Protein AF-A0A8S4R1J4-F1 (afdb_monomer)

Secondary structure (DSSP, 8-state):
--TTS-HHHHHHHHTHHHHHHS-HHHHHHHHHS--S---HHHHHHHHHH---EETTEEHHHHHHHHGGGGGSTT--

Organism: NCBI:txid348720

Structure (mmCIF, N/CA/C/O backbone):
data_AF-A0A8S4R1J4-F1
#
_entry.id   AF-A0A8S4R1J4-F1
#
loop_
_atom_site.group_PDB
_atom_site.id
_atom_site.type_symbol
_atom_site.label_atom_id
_atom_site.label_alt_id
_atom_site.label_comp_id
_atom_site.label_asym_id
_atom_site.label_entity_id
_atom_site.label_seq_id
_atom_site.pdbx_PDB_ins_code
_atom_site.Cartn_x
_atom_site.Cartn_y
_atom_site.Cartn_z
_atom_site.occupancy
_atom_site.B_iso_or_equiv
_atom_site.auth_seq_id
_atom_site.auth_comp_id
_atom_site.auth_asym_id
_atom_site.auth_atom_id
_atom_site.pdbx_PDB_model_num
ATOM 1 N N . MET A 1 1 ? -17.510 7.087 11.638 1.00 46.75 1 MET A N 1
ATOM 2 C CA . MET A 1 1 ? -16.425 7.890 11.027 1.00 46.75 1 MET A CA 1
ATOM 3 C C . MET A 1 1 ? -15.058 7.443 11.575 1.00 46.75 1 MET A C 1
ATOM 5 O O . MET A 1 1 ? -14.262 8.277 11.970 1.00 46.75 1 MET A O 1
ATOM 9 N N . LEU A 1 2 ? -14.793 6.126 11.644 1.00 47.38 2 LEU A N 1
ATOM 10 C CA . LEU A 1 2 ? -13.580 5.537 12.256 1.00 47.38 2 LEU A CA 1
ATOM 11 C C . LEU A 1 2 ? -12.677 4.814 11.231 1.00 47.38 2 LEU A C 1
ATOM 13 O O . LEU A 1 2 ? -11.660 4.238 11.598 1.00 47.38 2 LEU A O 1
ATOM 17 N N . THR A 1 3 ? -13.026 4.853 9.944 1.00 55.38 3 THR A N 1
ATOM 18 C CA . THR A 1 3 ? -12.468 3.980 8.895 1.00 55.38 3 THR A CA 1
ATOM 19 C C . THR A 1 3 ? -11.109 4.429 8.334 1.00 55.38 3 THR A C 1
ATOM 21 O O . THR A 1 3 ? -10.664 3.915 7.320 1.00 55.38 3 THR A O 1
ATOM 24 N N . TYR A 1 4 ? 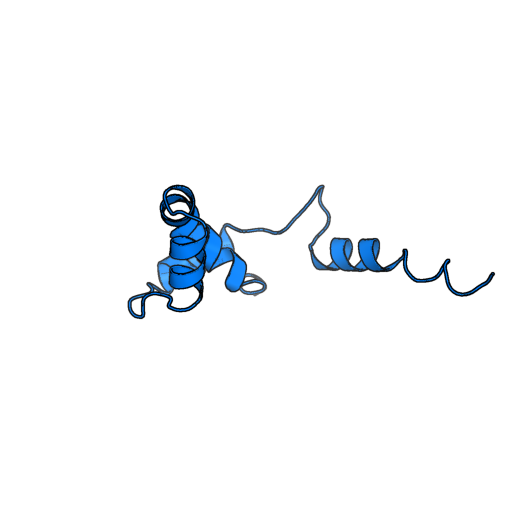-10.422 5.380 8.972 1.00 57.56 4 TYR A N 1
ATOM 25 C CA . TYR A 1 4 ? -9.144 5.922 8.474 1.00 57.56 4 TYR A CA 1
ATOM 26 C C . TYR A 1 4 ? -7.998 5.791 9.480 1.00 57.56 4 TYR A C 1
ATOM 28 O O . TYR A 1 4 ? -7.020 6.530 9.418 1.00 57.56 4 TYR A O 1
ATOM 36 N N . ARG A 1 5 ? -8.123 4.875 10.446 1.00 63.97 5 ARG A N 1
ATOM 37 C CA . ARG A 1 5 ? -7.206 4.806 11.590 1.00 63.97 5 ARG A CA 1
ATOM 38 C C . ARG A 1 5 ? -5.790 4.327 11.215 1.00 63.97 5 ARG A C 1
ATOM 40 O O . ARG A 1 5 ? -4.851 4.681 11.917 1.00 63.97 5 ARG A O 1
ATOM 47 N N . TYR A 1 6 ? -5.617 3.592 10.108 1.00 67.31 6 TYR A N 1
ATOM 48 C CA . TYR A 1 6 ? -4.331 2.970 9.742 1.00 67.31 6 TYR A CA 1
ATOM 49 C C . TYR A 1 6 ? -4.024 3.050 8.232 1.00 67.31 6 TYR A C 1
ATOM 51 O O . TYR A 1 6 ? -4.172 2.062 7.510 1.00 67.31 6 TYR A O 1
ATOM 59 N N . PRO A 1 7 ? -3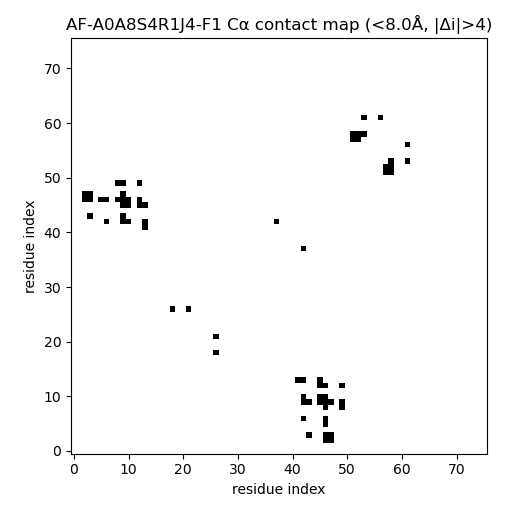.579 4.213 7.723 1.00 67.56 7 PRO A N 1
ATOM 60 C CA . PRO A 1 7 ? -3.281 4.387 6.299 1.00 67.56 7 PRO A CA 1
ATOM 61 C C . PRO A 1 7 ? -2.110 3.520 5.816 1.00 67.56 7 PRO A C 1
ATOM 63 O O . PRO A 1 7 ? -2.149 2.994 4.706 1.00 67.56 7 PRO A O 1
ATOM 66 N N . SER A 1 8 ? -1.099 3.302 6.664 1.00 71.12 8 SER A N 1
ATOM 67 C CA . SER A 1 8 ? 0.094 2.521 6.314 1.00 71.12 8 SER A CA 1
ATOM 68 C C . SER A 1 8 ? -0.226 1.058 5.994 1.00 71.12 8 SER A C 1
ATOM 70 O O . SER A 1 8 ? 0.363 0.481 5.083 1.00 71.12 8 SER A O 1
ATOM 72 N N . THR A 1 9 ? -1.191 0.458 6.694 1.00 74.25 9 THR A N 1
ATOM 73 C CA . THR A 1 9 ? -1.589 -0.935 6.450 1.00 74.25 9 THR A CA 1
ATOM 74 C C . THR A 1 9 ? -2.367 -1.081 5.144 1.00 74.25 9 THR A C 1
ATOM 76 O O . THR A 1 9 ? -2.248 -2.101 4.473 1.00 74.25 9 THR A O 1
ATOM 79 N N . GLY A 1 10 ? -3.105 -0.044 4.734 1.00 81.81 10 GLY A N 1
ATOM 80 C CA . GLY A 1 10 ? -3.786 -0.024 3.440 1.00 81.81 10 GLY A CA 1
ATOM 81 C C . GLY A 1 10 ? -2.822 -0.014 2.254 1.00 81.81 10 GLY A C 1
ATOM 82 O O . GLY A 1 10 ? -3.091 -0.678 1.257 1.00 81.81 10 GLY A O 1
ATOM 83 N N . ILE A 1 11 ? -1.679 0.673 2.376 1.00 83.94 11 ILE A N 1
ATOM 84 C CA . ILE A 1 11 ? -0.619 0.682 1.350 1.00 83.94 11 ILE A CA 1
ATOM 85 C C . ILE A 1 11 ? 0.007 -0.707 1.219 1.00 83.94 11 ILE A C 1
ATOM 87 O O . ILE A 1 11 ? 0.121 -1.232 0.115 1.00 83.94 11 ILE A O 1
ATOM 91 N N . LEU A 1 12 ? 0.364 -1.326 2.348 1.00 84.62 12 LEU A N 1
ATOM 92 C CA . LEU A 1 12 ? 0.917 -2.682 2.358 1.00 84.62 12 LEU A CA 1
ATOM 93 C C . LEU A 1 12 ? -0.073 -3.709 1.803 1.00 84.62 12 LEU A C 1
ATOM 95 O O . LEU A 1 12 ? 0.340 -4.630 1.111 1.00 84.62 12 LEU A O 1
ATOM 99 N N . HIS A 1 13 ? -1.369 -3.543 2.078 1.00 84.06 13 HIS A N 1
ATOM 100 C CA . HIS A 1 13 ? -2.408 -4.419 1.544 1.00 84.06 13 HIS A CA 1
ATOM 101 C C . HIS A 1 13 ? -2.641 -4.205 0.040 1.00 84.06 13 HIS A C 1
ATOM 103 O O . HIS A 1 13 ? -2.814 -5.177 -0.688 1.00 84.06 13 HIS A O 1
ATOM 109 N N . LEU A 1 14 ? -2.577 -2.956 -0.439 1.00 86.25 14 LEU A N 1
ATOM 110 C CA . LEU A 1 14 ? -2.766 -2.610 -1.852 1.00 86.25 14 LEU A CA 1
ATOM 111 C C . LEU A 1 14 ? -1.667 -3.207 -2.742 1.00 86.25 14 LEU A C 1
ATOM 113 O O . LEU A 1 14 ? -1.961 -3.719 -3.816 1.00 86.25 14 LEU A O 1
ATOM 117 N N . TYR A 1 15 ? -0.419 -3.180 -2.270 1.00 87.44 15 TYR A N 1
ATOM 118 C CA . TYR A 1 15 ? 0.747 -3.695 -2.996 1.00 87.44 15 TYR A CA 1
ATOM 119 C C . TYR A 1 15 ? 1.218 -5.059 -2.493 1.00 87.44 15 TYR A C 1
ATOM 121 O O . TYR A 1 15 ? 2.330 -5.480 -2.789 1.00 87.44 15 TYR A O 1
ATOM 129 N N . GLN A 1 16 ? 0.395 -5.767 -1.719 1.00 87.06 16 GLN A N 1
ATOM 130 C CA . GLN A 1 16 ? 0.799 -7.005 -1.058 1.00 87.06 16 GLN A CA 1
ATOM 131 C C . GLN A 1 16 ? 1.307 -8.061 -2.045 1.00 87.06 16 GLN A C 1
ATOM 133 O O . GLN A 1 16 ? 2.252 -8.783 -1.737 1.00 87.06 16 GLN A O 1
ATOM 138 N N . ASP A 1 17 ? 0.666 -8.176 -3.205 1.00 86.75 17 ASP A N 1
ATOM 139 C CA . ASP A 1 17 ? 1.025 -9.192 -4.191 1.00 86.75 17 ASP A CA 1
ATOM 140 C C . ASP A 1 17 ? 2.288 -8.800 -4.970 1.00 86.75 17 ASP A C 1
ATOM 142 O O . ASP A 1 17 ? 3.168 -9.636 -5.135 1.00 86.75 17 ASP A O 1
ATOM 146 N N . GLU A 1 18 ? 2.466 -7.516 -5.303 1.00 86.94 18 GLU A N 1
ATOM 147 C CA . GLU A 1 18 ? 3.734 -7.012 -5.856 1.00 86.94 18 GLU A CA 1
ATOM 148 C C . GLU A 1 18 ? 4.896 -7.176 -4.868 1.00 86.94 18 GLU A C 1
ATOM 150 O O . GLU A 1 18 ? 5.963 -7.662 -5.233 1.00 86.94 18 GLU A O 1
ATOM 155 N N . LEU A 1 19 ? 4.687 -6.828 -3.596 1.00 87.69 19 LEU A N 1
ATOM 156 C CA . LEU A 1 19 ? 5.705 -6.933 -2.550 1.00 87.69 19 LEU A CA 1
ATOM 157 C C . LEU A 1 19 ? 6.126 -8.383 -2.276 1.00 87.69 19 LEU A C 1
ATOM 159 O O . LEU A 1 19 ? 7.264 -8.606 -1.873 1.00 87.69 19 LEU A O 1
ATOM 163 N N . LYS A 1 20 ? 5.235 -9.364 -2.475 1.00 88.12 20 LYS A N 1
ATOM 164 C CA . LYS A 1 20 ? 5.553 -10.795 -2.311 1.00 88.12 20 LYS A CA 1
ATOM 165 C C . LYS A 1 20 ? 6.473 -11.329 -3.401 1.00 88.12 20 LYS A C 1
ATOM 167 O O . LYS A 1 20 ? 7.255 -12.235 -3.122 1.00 88.12 20 LYS A O 1
ATOM 172 N N . ASP A 1 21 ? 6.361 -10.788 -4.608 1.00 92.69 21 ASP A N 1
ATOM 173 C CA . ASP A 1 21 ? 7.181 -11.192 -5.751 1.00 92.69 21 ASP A CA 1
ATOM 174 C C . ASP A 1 21 ? 8.537 -10.458 -5.782 1.00 92.69 21 ASP A C 1
ATOM 176 O O . ASP A 1 21 ? 9.449 -10.852 -6.514 1.00 92.69 21 ASP A O 1
ATOM 180 N N . MET A 1 22 ? 8.697 -9.406 -4.972 1.00 91.19 22 MET A N 1
ATOM 181 C CA . MET A 1 22 ? 9.932 -8.633 -4.835 1.00 91.19 22 MET A CA 1
ATOM 182 C C . MET A 1 22 ? 10.920 -9.258 -3.841 1.00 91.19 22 MET A C 1
ATOM 184 O O . MET A 1 22 ? 10.547 -9.843 -2.824 1.00 91.19 22 MET A O 1
ATOM 188 N N . ASP A 1 23 ? 12.218 -9.064 -4.095 1.00 92.00 23 ASP A N 1
ATOM 189 C CA . ASP A 1 23 ? 13.243 -9.327 -3.086 1.00 92.00 23 ASP A CA 1
ATOM 190 C C . ASP A 1 23 ? 13.243 -8.243 -1.988 1.00 92.00 23 ASP A C 1
ATOM 192 O O . ASP A 1 23 ? 12.653 -7.170 -2.129 1.00 92.00 23 ASP A O 1
ATOM 196 N N . PHE A 1 24 ? 13.913 -8.518 -0.865 1.00 89.88 24 PHE A N 1
ATOM 197 C CA . PHE A 1 24 ? 13.926 -7.620 0.296 1.00 89.88 24 PHE A CA 1
ATOM 198 C C . PHE A 1 24 ? 14.389 -6.190 -0.040 1.00 89.88 24 PHE A C 1
ATOM 200 O O . PHE A 1 24 ? 13.869 -5.222 0.517 1.00 89.88 24 PHE A O 1
ATOM 207 N N . ILE A 1 25 ? 15.358 -6.043 -0.949 1.00 92.56 25 ILE A N 1
ATOM 208 C CA . ILE A 1 25 ? 15.924 -4.738 -1.307 1.00 92.56 25 ILE A CA 1
ATOM 209 C C . ILE A 1 25 ? 14.967 -3.973 -2.223 1.00 92.56 25 ILE A C 1
ATOM 211 O O . ILE A 1 25 ? 14.733 -2.786 -1.991 1.00 92.56 25 ILE A O 1
ATOM 215 N N . ALA A 1 26 ? 14.383 -4.639 -3.218 1.00 89.12 26 ALA A N 1
ATOM 216 C CA . ALA A 1 26 ? 13.384 -4.070 -4.113 1.00 89.12 26 ALA A CA 1
ATOM 217 C C . ALA A 1 26 ? 12.126 -3.653 -3.343 1.00 89.12 26 ALA A C 1
ATOM 219 O O . ALA A 1 26 ? 11.662 -2.527 -3.509 1.00 89.12 26 ALA A O 1
ATOM 220 N N . ALA A 1 27 ? 11.645 -4.493 -2.423 1.00 87.94 27 ALA A N 1
ATOM 221 C CA . ALA A 1 27 ? 10.524 -4.165 -1.547 1.00 87.94 27 ALA A CA 1
ATOM 222 C C . ALA A 1 27 ? 10.822 -2.930 -0.676 1.00 87.94 27 ALA A C 1
ATOM 224 O O . ALA A 1 27 ? 10.008 -2.010 -0.598 1.00 87.94 27 ALA A O 1
ATOM 225 N N . ALA A 1 28 ? 12.008 -2.847 -0.060 1.00 89.88 28 ALA A N 1
ATOM 226 C CA . ALA A 1 28 ? 12.402 -1.676 0.728 1.00 89.88 28 ALA A CA 1
ATOM 227 C C . ALA A 1 28 ? 12.499 -0.399 -0.129 1.00 89.88 28 ALA A C 1
ATOM 229 O O . ALA A 1 28 ? 12.057 0.674 0.286 1.00 89.88 28 ALA A O 1
ATOM 230 N N . GLN A 1 29 ? 13.041 -0.502 -1.345 1.00 90.25 29 GLN A N 1
ATOM 231 C CA . GLN A 1 29 ? 13.099 0.620 -2.283 1.00 90.25 29 GLN A CA 1
ATOM 232 C C . GLN A 1 29 ? 11.703 1.076 -2.711 1.00 90.25 29 GLN A C 1
ATOM 234 O O . GLN A 1 29 ? 11.434 2.275 -2.692 1.00 90.25 29 GLN A O 1
ATOM 239 N N . PHE A 1 30 ? 10.804 0.140 -3.006 1.00 88.38 30 PHE A N 1
ATOM 240 C CA . PHE A 1 30 ? 9.414 0.428 -3.341 1.00 88.38 30 PHE A CA 1
ATOM 241 C C . PHE A 1 30 ? 8.693 1.162 -2.200 1.00 88.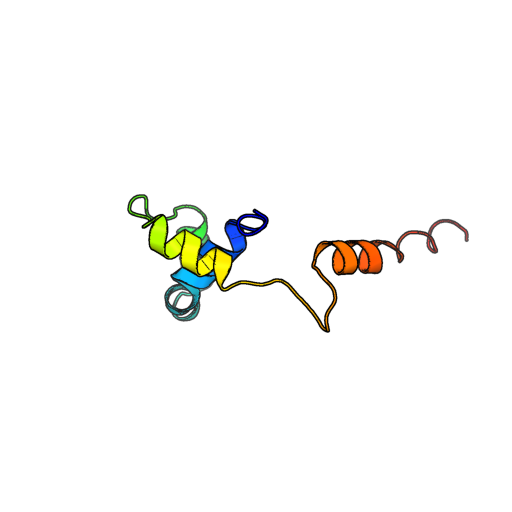38 30 PHE A C 1
ATOM 243 O O . PHE A 1 30 ? 8.067 2.194 -2.415 1.00 88.38 30 PHE A O 1
ATOM 250 N N . LEU A 1 31 ? 8.851 0.702 -0.955 1.0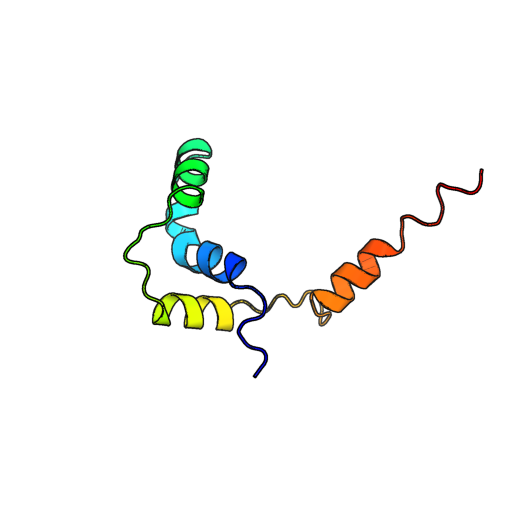0 87.31 31 LEU A N 1
ATOM 251 C CA . LEU A 1 31 ? 8.220 1.336 0.210 1.00 87.31 31 LEU A CA 1
ATOM 252 C C . LEU A 1 31 ? 8.790 2.727 0.536 1.00 87.31 31 LEU A C 1
ATOM 254 O O . LEU A 1 31 ? 8.076 3.566 1.081 1.00 87.31 31 LEU A O 1
ATOM 258 N N . THR A 1 32 ? 10.059 2.993 0.208 1.00 87.31 32 THR A N 1
ATOM 259 C CA . THR A 1 32 ? 10.668 4.329 0.387 1.00 87.31 32 THR A CA 1
ATOM 260 C C . THR A 1 32 ? 10.340 5.301 -0.745 1.00 87.31 32 THR A C 1
ATOM 262 O O . THR A 1 32 ? 10.428 6.515 -0.552 1.00 87.31 32 THR A O 1
ATOM 265 N N . LYS A 1 33 ? 9.952 4.784 -1.914 1.00 84.25 33 LYS A N 1
ATOM 266 C CA . LYS A 1 33 ? 9.519 5.549 -3.086 1.00 84.25 33 LYS A CA 1
ATOM 267 C C . LYS A 1 33 ? 8.221 4.972 -3.626 1.00 84.25 33 LYS A C 1
ATOM 269 O O . LYS A 1 33 ? 8.203 4.317 -4.667 1.00 84.25 33 LYS A O 1
ATOM 274 N N . LEU A 1 34 ? 7.144 5.238 -2.894 1.00 79.88 34 LEU A N 1
ATOM 275 C CA . LEU A 1 34 ? 5.813 4.868 -3.346 1.00 79.88 34 LEU A CA 1
ATOM 276 C C . LEU A 1 34 ? 5.491 5.563 -4.679 1.00 79.88 34 LEU A C 1
ATOM 278 O O . LEU A 1 34 ? 5.910 6.709 -4.877 1.00 79.88 34 LEU A O 1
ATOM 282 N N . PRO A 1 35 ? 4.738 4.901 -5.573 1.00 77.69 35 PRO A N 1
ATOM 283 C CA . PRO A 1 35 ? 4.252 5.522 -6.796 1.00 77.69 35 PRO A CA 1
ATOM 284 C C . PRO A 1 35 ? 3.461 6.795 -6.479 1.00 77.69 35 PRO A C 1
ATOM 286 O O . PRO A 1 35 ? 2.618 6.802 -5.582 1.00 77.69 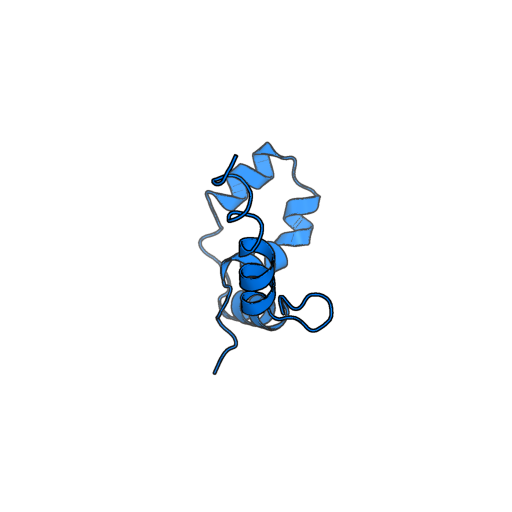35 PRO A O 1
ATOM 289 N N . GLU A 1 36 ? 3.727 7.868 -7.220 1.00 73.31 36 GLU A N 1
ATOM 290 C CA . GLU A 1 36 ? 3.003 9.140 -7.103 1.00 73.31 36 GLU A CA 1
ATOM 291 C C . GLU A 1 36 ? 1.575 9.061 -7.682 1.00 73.31 36 GLU A C 1
ATOM 293 O O . GLU A 1 36 ? 0.682 9.761 -7.209 1.00 73.31 36 GLU A O 1
ATOM 298 N N . ASP A 1 37 ? 1.326 8.117 -8.598 1.00 76.25 37 ASP A N 1
ATOM 299 C CA . ASP A 1 37 ? 0.008 7.787 -9.164 1.00 76.25 37 ASP A CA 1
ATOM 300 C C . ASP A 1 37 ? -0.784 6.800 -8.286 1.00 76.25 37 ASP A C 1
ATOM 302 O O . ASP A 1 37 ? -1.286 5.769 -8.742 1.00 76.25 37 ASP A O 1
ATOM 306 N N . LEU A 1 38 ? -0.874 7.079 -6.988 1.00 77.62 38 LEU A N 1
ATOM 307 C CA . LEU A 1 38 ? -1.585 6.213 -6.053 1.00 77.62 38 LEU A CA 1
ATOM 308 C C . LEU A 1 38 ? -3.082 6.547 -6.064 1.00 77.62 38 LEU A C 1
ATOM 310 O O . LEU A 1 38 ? -3.468 7.647 -5.674 1.00 77.62 38 LEU A O 1
ATOM 314 N N . ASP A 1 39 ? -3.926 5.603 -6.493 1.00 83.38 39 ASP A N 1
ATOM 315 C CA . ASP A 1 39 ? -5.381 5.799 -6.519 1.00 83.38 39 ASP A CA 1
ATOM 316 C C . ASP A 1 39 ? -5.930 5.908 -5.080 1.00 83.38 39 ASP A C 1
ATOM 318 O O . ASP A 1 39 ? -5.937 4.912 -4.340 1.00 83.38 39 ASP A O 1
ATOM 322 N N . PRO A 1 40 ? -6.403 7.097 -4.654 1.00 79.12 40 PRO A N 1
ATOM 323 C CA . PRO A 1 40 ? -6.893 7.296 -3.298 1.00 79.12 40 PRO A CA 1
ATOM 324 C C . PRO A 1 40 ? -8.135 6.447 -3.009 1.00 79.12 40 PRO A C 1
ATOM 326 O O . PRO A 1 40 ? -8.317 6.013 -1.876 1.00 79.12 40 PRO A O 1
ATOM 329 N N . GLU A 1 41 ? -8.972 6.149 -4.005 1.00 82.38 41 GLU A N 1
ATOM 330 C CA . GLU A 1 41 ? -10.180 5.342 -3.811 1.00 82.38 41 GLU A CA 1
ATOM 331 C C . GLU A 1 41 ? -9.823 3.873 -3.538 1.00 82.38 41 GLU A C 1
ATOM 333 O O . GLU A 1 41 ? -10.372 3.242 -2.627 1.00 82.38 41 GLU A O 1
ATOM 338 N N . ALA A 1 42 ? -8.851 3.336 -4.281 1.00 81.25 42 ALA A N 1
ATOM 339 C CA . ALA A 1 42 ? -8.308 2.002 -4.042 1.00 81.25 42 ALA A CA 1
ATOM 340 C C . ALA A 1 42 ? -7.624 1.916 -2.670 1.00 81.25 42 ALA A C 1
ATOM 342 O O . ALA A 1 42 ? -7.863 0.965 -1.922 1.00 81.25 42 ALA A O 1
ATOM 343 N N . LEU A 1 43 ? -6.851 2.942 -2.296 1.00 82.06 43 LEU A N 1
ATOM 344 C CA . LEU A 1 43 ? -6.252 3.057 -0.968 1.00 82.06 43 LEU A CA 1
ATOM 345 C C . LEU A 1 43 ? -7.328 3.039 0.123 1.00 82.06 43 LEU A C 1
ATOM 347 O O . LEU A 1 43 ? -7.225 2.258 1.064 1.00 82.06 43 LEU A O 1
ATOM 351 N N . PHE A 1 44 ? -8.375 3.856 0.013 1.00 80.75 44 PHE A N 1
ATOM 352 C CA . PHE A 1 44 ? -9.418 3.926 1.036 1.00 80.75 44 PHE A CA 1
ATOM 353 C C . PHE A 1 44 ? -10.229 2.636 1.147 1.00 80.75 44 PHE A C 1
ATOM 355 O O . PHE A 1 44 ? -10.559 2.234 2.266 1.00 80.75 44 PHE A O 1
ATOM 362 N N . ARG A 1 45 ? -10.492 1.932 0.038 1.00 82.06 45 ARG A N 1
ATOM 363 C CA . ARG A 1 45 ? -11.036 0.563 0.095 1.00 82.06 45 ARG A CA 1
ATOM 364 C C . ARG A 1 45 ? -10.102 -0.388 0.816 1.00 82.06 45 ARG A C 1
ATOM 366 O O . ARG A 1 45 ? -10.562 -1.137 1.671 1.00 82.06 45 ARG A O 1
ATOM 373 N N . SER A 1 46 ? -8.814 -0.337 0.492 1.00 81.12 46 SER A N 1
ATOM 374 C CA . SER A 1 46 ? -7.789 -1.181 1.099 1.00 81.12 46 SER A CA 1
ATOM 375 C C . SER A 1 46 ? -7.706 -0.938 2.613 1.00 81.12 46 SER A C 1
ATOM 377 O O . SER A 1 46 ? -7.822 -1.873 3.397 1.00 81.12 46 SER A O 1
ATOM 379 N N . ILE A 1 47 ? -7.658 0.328 3.049 1.00 79.06 47 ILE A N 1
ATOM 380 C CA . ILE A 1 47 ? -7.704 0.725 4.469 1.00 79.06 47 ILE A CA 1
ATOM 381 C C . ILE A 1 47 ? -9.001 0.244 5.135 1.00 79.06 47 ILE A C 1
ATOM 383 O O . ILE A 1 47 ? -8.963 -0.256 6.254 1.00 79.06 47 ILE A O 1
ATOM 387 N N . SER A 1 48 ? -10.144 0.366 4.455 1.00 75.62 48 SER A N 1
ATOM 388 C CA . SER A 1 48 ? -11.443 -0.067 4.992 1.00 75.62 48 SER A CA 1
ATOM 389 C C . SER A 1 48 ? -11.561 -1.586 5.120 1.00 75.62 48 SER A C 1
ATOM 391 O O . SER A 1 48 ? -12.264 -2.070 6.004 1.00 75.62 48 SER A O 1
ATOM 393 N N . SER A 1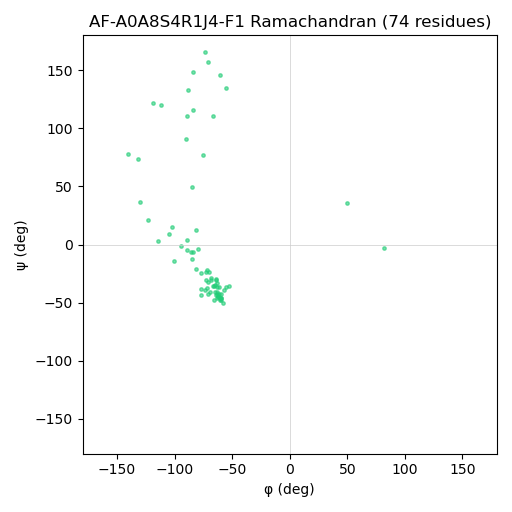 49 ? -10.891 -2.334 4.241 1.00 74.19 49 SER A N 1
ATOM 394 C CA . SER A 1 49 ? -10.849 -3.798 4.264 1.00 74.19 49 SER A CA 1
ATOM 395 C C . SER A 1 49 ? -9.910 -4.333 5.345 1.00 74.19 49 SER A C 1
ATOM 397 O O . SER A 1 49 ? -10.068 -5.464 5.802 1.00 74.19 49 SER A O 1
ATOM 399 N N . VAL A 1 50 ? -8.928 -3.534 5.761 1.00 71.06 50 VAL A N 1
ATOM 400 C CA . VAL A 1 50 ? -7.958 -3.911 6.784 1.00 71.06 50 VAL A CA 1
ATOM 401 C C . VAL A 1 50 ? -8.480 -3.509 8.165 1.00 71.06 50 VAL A C 1
ATOM 403 O O . VAL A 1 50 ? -8.226 -2.415 8.668 1.00 71.06 50 VAL A O 1
ATOM 406 N N . SER A 1 51 ? -9.199 -4.422 8.820 1.00 66.12 51 SER A N 1
ATOM 407 C CA . SER A 1 51 ? -9.513 -4.309 10.246 1.00 66.12 51 SER A CA 1
ATOM 408 C C . SER A 1 51 ? -8.411 -4.968 11.078 1.00 66.12 51 SER A C 1
ATOM 410 O O . SER A 1 51 ? -8.282 -6.192 11.084 1.00 66.12 51 SER A O 1
ATOM 412 N N . MET A 1 52 ? -7.620 -4.176 11.810 1.00 64.69 52 MET A N 1
ATOM 413 C CA . MET A 1 52 ? -6.703 -4.701 12.831 1.00 64.69 52 MET A CA 1
ATOM 414 C C . MET A 1 52 ? -7.494 -5.119 14.078 1.00 64.69 52 MET A C 1
ATOM 416 O O . MET A 1 52 ? -7.553 -4.3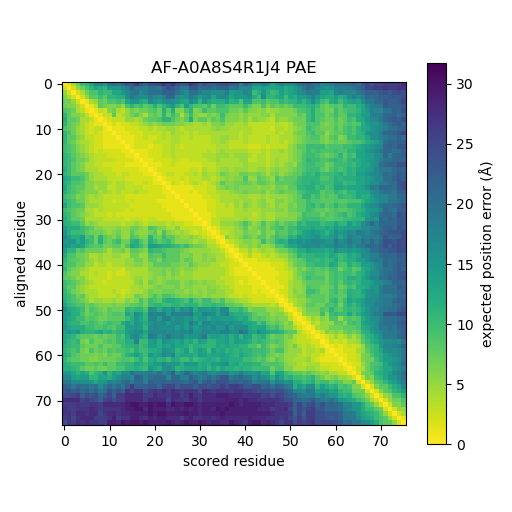96 15.074 1.00 64.69 52 MET A O 1
ATOM 420 N N . THR A 1 53 ? -8.140 -6.278 13.984 1.00 64.38 53 THR A N 1
ATOM 421 C CA . THR A 1 53 ? -8.764 -6.982 15.107 1.00 64.38 53 THR A CA 1
ATOM 422 C C . THR A 1 53 ? -8.096 -8.339 15.257 1.00 64.38 53 THR A C 1
ATOM 424 O O . THR A 1 53 ? -8.114 -9.129 14.312 1.00 64.38 53 THR A O 1
ATOM 427 N N . LEU A 1 54 ? -7.520 -8.616 16.423 1.00 63.81 54 LEU A N 1
ATOM 428 C CA . LEU A 1 54 ? -6.958 -9.924 16.762 1.00 63.81 54 LEU A CA 1
ATOM 429 C C . LEU A 1 54 ? -7.826 -10.531 17.864 1.00 63.81 54 LEU A C 1
ATOM 431 O O . LEU A 1 54 ? -7.987 -9.909 18.907 1.00 63.81 54 LEU A O 1
ATOM 435 N N . ASP A 1 55 ? -8.434 -11.694 17.616 1.00 65.44 55 ASP A N 1
ATOM 436 C CA . ASP A 1 55 ? -9.309 -12.391 18.580 1.00 65.44 55 ASP A CA 1
ATOM 437 C C . ASP A 1 55 ? -10.400 -11.509 19.227 1.00 65.44 55 ASP A C 1
ATOM 439 O O . ASP A 1 55 ? -10.760 -11.658 20.393 1.00 65.44 55 ASP A O 1
ATOM 443 N N . GLY A 1 56 ? -10.957 -10.568 18.457 1.00 70.75 56 GLY A N 1
ATOM 444 C CA . GLY A 1 56 ? -11.997 -9.647 18.931 1.00 70.75 56 GLY A CA 1
ATOM 445 C C . GLY A 1 56 ? -11.476 -8.434 19.708 1.00 70.75 56 GLY A C 1
ATOM 446 O O . GLY A 1 56 ? -12.273 -7.560 20.037 1.00 70.75 56 GLY A O 1
ATOM 447 N N . MET A 1 57 ? -10.164 -8.336 19.935 1.00 69.38 57 MET A N 1
ATOM 448 C CA . MET A 1 57 ? -9.506 -7.158 20.495 1.00 69.38 57 MET A CA 1
ATOM 449 C C . MET A 1 57 ? -9.123 -6.188 19.380 1.00 69.38 57 MET A C 1
ATOM 451 O O . MET A 1 57 ? -8.544 -6.573 18.359 1.00 69.38 57 MET A O 1
ATOM 455 N N . SER A 1 58 ? -9.437 -4.911 19.573 1.00 75.50 58 SER A N 1
ATOM 456 C CA . SER A 1 58 ? -8.959 -3.839 18.701 1.00 75.50 58 SER A CA 1
ATOM 457 C C . SER A 1 58 ? -7.459 -3.596 18.900 1.00 75.50 58 SER A C 1
ATOM 459 O O . SER A 1 58 ? -6.909 -3.888 19.958 1.00 75.50 58 SER A O 1
ATOM 461 N N . PHE A 1 59 ? -6.776 -3.020 17.907 1.00 72.44 59 PHE A N 1
ATOM 462 C CA . PHE A 1 59 ? -5.356 -2.660 18.036 1.00 72.44 59 PHE A CA 1
ATOM 463 C C . PHE A 1 59 ? -5.052 -1.797 19.278 1.00 72.44 59 PHE A C 1
ATOM 465 O O . PHE A 1 59 ? -4.016 -1.991 19.900 1.00 72.44 59 PHE A O 1
ATOM 472 N N . GLU A 1 60 ? -5.949 -0.883 19.675 1.00 73.56 60 GLU A N 1
ATOM 473 C CA . GLU A 1 60 ? -5.801 -0.086 20.909 1.00 73.56 60 GLU A CA 1
ATOM 474 C C . GLU A 1 60 ? -5.762 -0.973 22.165 1.00 73.56 60 GLU A C 1
ATOM 476 O O . GLU A 1 60 ? -4.913 -0.776 23.034 1.00 73.56 60 GLU A O 1
ATOM 481 N N . GLU A 1 61 ? -6.629 -1.982 22.241 1.00 72.94 61 GLU A N 1
ATOM 482 C CA . GLU A 1 61 ? -6.651 -2.944 23.349 1.00 72.94 61 GLU A CA 1
ATOM 483 C C . GLU A 1 61 ? -5.427 -3.856 23.322 1.00 72.94 61 GLU A C 1
ATOM 485 O O . GLU A 1 61 ? -4.816 -4.099 24.355 1.00 72.94 61 GLU A O 1
ATOM 490 N N . LEU A 1 62 ? -5.021 -4.302 22.135 1.00 77.81 62 LEU A N 1
ATOM 491 C CA . LEU A 1 62 ? -3.856 -5.161 21.941 1.00 77.81 62 LEU A CA 1
ATOM 492 C C . LEU A 1 62 ? -2.563 -4.449 22.367 1.00 77.81 62 LEU A C 1
ATOM 494 O O . LEU A 1 62 ? -1.769 -5.010 23.122 1.00 77.81 62 LEU A O 1
ATOM 498 N N . VAL A 1 63 ? -2.390 -3.186 21.955 1.00 75.19 63 VAL A N 1
ATOM 499 C CA . VAL A 1 63 ? -1.281 -2.328 22.399 1.00 75.19 63 VAL A CA 1
ATOM 500 C C . VAL A 1 63 ? -1.321 -2.167 23.915 1.00 75.19 63 VAL A C 1
ATOM 502 O O . VAL A 1 63 ? -0.305 -2.393 24.571 1.00 75.19 63 VAL A O 1
ATOM 505 N N . SER A 1 64 ? -2.494 -1.867 24.480 1.00 75.88 64 SER A N 1
ATOM 506 C CA . SER A 1 64 ? -2.659 -1.714 25.928 1.00 75.88 64 SER A CA 1
ATOM 507 C C . SER A 1 64 ? -2.371 -3.000 26.710 1.00 75.88 64 SER A C 1
ATOM 509 O O . SER A 1 64 ? -1.887 -2.916 27.835 1.00 75.88 64 SER A O 1
ATOM 511 N N . CYS A 1 65 ? -2.666 -4.177 26.155 1.00 67.50 65 CYS A N 1
ATOM 512 C CA . CYS A 1 65 ? -2.350 -5.463 26.775 1.00 67.50 65 CYS A CA 1
ATOM 513 C C . CYS A 1 65 ? -0.852 -5.778 26.693 1.00 67.50 65 CYS A C 1
ATOM 515 O O . CYS A 1 65 ? -0.289 -6.274 27.662 1.00 67.50 65 CYS A O 1
ATOM 517 N N . SER A 1 66 ? -0.198 -5.453 25.574 1.00 61.97 66 SER A N 1
ATOM 518 C CA . SER A 1 66 ? 1.241 -5.689 25.380 1.00 61.97 66 SER A CA 1
ATOM 519 C C . SER A 1 66 ? 2.148 -4.762 26.199 1.00 61.97 66 SER A C 1
ATOM 521 O O . SER A 1 66 ? 3.293 -5.104 26.467 1.00 61.97 66 SER A O 1
ATOM 523 N N . SER A 1 67 ? 1.646 -3.601 26.631 1.00 58.28 67 SER A N 1
ATOM 524 C CA . SER A 1 67 ? 2.398 -2.651 27.463 1.00 58.28 67 SER A CA 1
ATOM 525 C C . SER A 1 67 ? 2.460 -3.014 28.953 1.00 58.28 67 SER A C 1
ATOM 527 O O . SER A 1 67 ? 3.102 -2.302 29.719 1.00 58.28 67 SER A O 1
ATOM 529 N N . LEU A 1 68 ? 1.785 -4.081 29.400 1.00 54.69 68 LEU A N 1
ATOM 530 C CA . LEU A 1 68 ? 1.717 -4.441 30.825 1.00 54.69 68 LEU A CA 1
ATOM 531 C C . LEU A 1 68 ? 2.921 -5.260 31.327 1.00 54.69 68 LEU A C 1
ATOM 533 O O . LEU A 1 68 ? 3.044 -5.461 32.533 1.00 54.69 68 LEU A O 1
ATOM 537 N N . ASP A 1 69 ? 3.827 -5.688 30.443 1.00 53.75 69 ASP A N 1
ATOM 538 C CA . ASP A 1 69 ? 4.996 -6.500 30.814 1.00 53.75 69 ASP A CA 1
ATOM 539 C C . ASP A 1 69 ? 6.250 -5.678 31.200 1.00 53.75 69 ASP A C 1
ATOM 541 O O . ASP A 1 69 ? 7.237 -6.248 31.666 1.00 53.75 69 ASP A O 1
ATOM 545 N N . GLU A 1 70 ? 6.234 -4.342 31.083 1.00 55.94 70 GLU A N 1
ATOM 546 C CA . GLU A 1 70 ? 7.398 -3.496 31.425 1.00 55.94 70 GLU A CA 1
ATOM 547 C C . GLU A 1 70 ? 7.503 -3.092 32.915 1.00 55.94 70 GLU A C 1
ATOM 549 O O . GLU A 1 70 ? 8.535 -2.566 33.329 1.00 55.94 70 GLU A O 1
ATOM 554 N N . ASP A 1 71 ? 6.516 -3.399 33.770 1.00 48.72 71 ASP A N 1
ATOM 555 C CA . ASP A 1 71 ? 6.509 -2.938 35.179 1.00 48.72 71 ASP A CA 1
ATOM 556 C C . ASP A 1 71 ? 7.103 -3.938 36.204 1.00 48.72 71 ASP A C 1
ATOM 558 O O . ASP A 1 71 ? 7.201 -3.640 37.396 1.00 48.72 71 ASP A O 1
ATOM 562 N N . VAL A 1 72 ? 7.556 -5.130 35.785 1.00 52.00 72 VAL A N 1
ATOM 563 C CA . VAL A 1 72 ? 8.098 -6.149 36.722 1.00 52.00 72 VAL A CA 1
ATOM 564 C C . VAL A 1 72 ? 9.634 -6.193 36.762 1.00 52.00 72 VAL A C 1
ATOM 566 O O . VAL A 1 72 ? 10.206 -6.709 37.722 1.00 52.00 72 VAL A O 1
ATOM 569 N N . SER A 1 73 ? 10.341 -5.574 35.810 1.00 46.84 73 SER A N 1
ATOM 570 C CA . SER A 1 73 ? 11.818 -5.602 35.791 1.00 46.84 73 SER A CA 1
ATOM 571 C C . SER A 1 73 ? 12.503 -4.464 36.570 1.00 46.84 73 SER A C 1
ATOM 573 O O . SER A 1 73 ? 13.731 -4.392 36.570 1.00 46.84 73 SER A O 1
ATOM 575 N N . ALA A 1 74 ? 11.751 -3.592 37.253 1.00 51.09 74 ALA A N 1
ATOM 576 C CA . ALA A 1 74 ? 12.300 -2.457 38.009 1.00 51.09 74 ALA A CA 1
ATOM 577 C C . ALA A 1 74 ? 12.302 -2.642 39.545 1.00 51.09 74 ALA A C 1
ATOM 579 O O . ALA A 1 74 ? 12.559 -1.682 40.274 1.00 51.09 74 ALA A O 1
ATOM 580 N N . ARG A 1 75 ? 11.999 -3.842 40.074 1.00 48.66 75 ARG A N 1
ATOM 581 C CA . ARG A 1 75 ? 11.907 -4.088 41.535 1.00 48.66 75 ARG A CA 1
ATOM 582 C C . ARG A 1 75 ? 12.698 -5.296 42.058 1.00 48.66 75 ARG A C 1
ATOM 584 O O . ARG A 1 75 ? 12.244 -5.930 43.010 1.00 48.66 75 ARG A O 1
ATOM 591 N N . LEU A 1 76 ? 13.878 -5.582 41.508 1.00 41.12 76 LEU A N 1
ATOM 592 C CA . LEU A 1 76 ? 14.836 -6.529 42.101 1.00 41.12 76 LEU A CA 1
ATOM 593 C C . LEU A 1 76 ? 16.250 -5.951 42.141 1.00 41.12 76 LEU A C 1
ATOM 595 O O .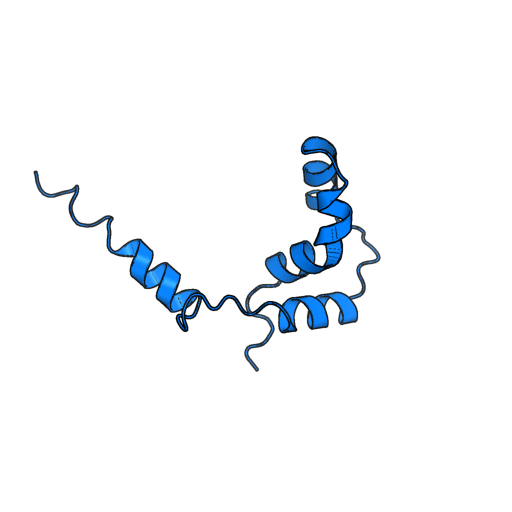 LEU A 1 76 ? 16.691 -5.421 41.100 1.00 41.12 76 LEU A O 1
#

Sequence (76 aa):
MLTYRYPSTGILHLYQDELKDMDFIAAAQFLTKLPEDLDPEALFRSISSVSMTLDGMSF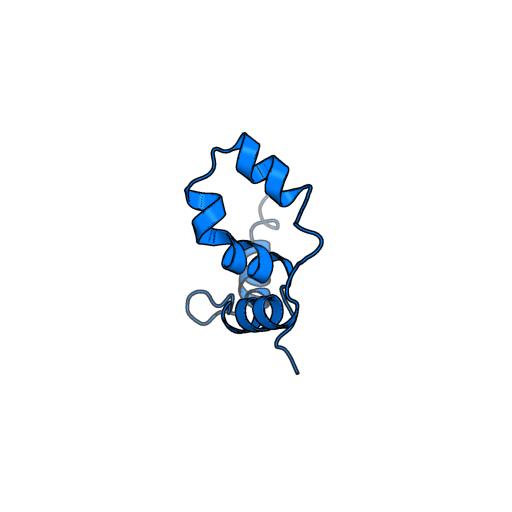EELVSCSSLDEDVSARL

Foldseek 3Di:
DCLQPCLPQLLCQLCVVVLVVDDPVVNVVCSVPPDPPDDVVSSSVSSNVDACADPNDHPVRVVVVVVPPPPPPPPD

Radius of gyration: 16.9 Å; Cα contacts (8 Å, |Δi|>4): 35; chains: 1; bounding box: 32×22×51 Å

Mean predicted aligned error: 10.75 Å

Solvent-accessible surface area (backbone atoms only — not comparable to full-atom values): 4773 Å² total; per-residue (Å²): 143,70,66,74,83,50,63,69,60,6,53,52,59,69,43,40,70,63,48,68,76,39,54,76,65,57,36,51,50,42,73,76,55,64,71,87,88,62,59,64,66,61,39,51,50,31,23,57,70,57,70,68,57,61,97,86,36,44,55,70,54,50,52,61,60,66,62,65,72,72,77,70,82,82,79,127

pLDDT: mean 74.0, std 13.44, range [41.12, 92.69]

Nearest PDB structures (foldseek):
  2qq8-assembly1_A  TM=9.695E-01  e=1.025E-02  Homo sapiens